Protein AF-A0A6B0VG53-F1 (afdb_monomer_lite)

Secondary structure (DSSP, 8-state):
-HHHHHHHHHHHHHH-TTS-EEEEEEETTTTEEEEEEEEE--TT--

Structure (mmCIF, N/CA/C/O backbone):
data_AF-A0A6B0VG53-F1
#
_entry.id   AF-A0A6B0VG53-F1
#
loop_
_atom_site.group_PDB
_atom_site.id
_atom_site.type_symbol
_atom_site.label_atom_id
_atom_site.label_alt_id
_atom_site.label_comp_id
_atom_site.label_asym_id
_atom_site.label_entity_id
_atom_site.label_seq_id
_atom_site.pdbx_PDB_ins_code
_atom_site.Cartn_x
_atom_site.Cartn_y
_atom_site.Cartn_z
_atom_site.occupancy
_atom_site.B_iso_or_equiv
_atom_site.auth_seq_id
_atom_site.auth_comp_id
_atom_site.auth_asym_id
_atom_site.auth_atom_id
_atom_site.pdbx_PDB_model_num
ATOM 1 N N . ASP A 1 1 ? 15.074 -3.990 1.982 1.00 85.69 1 ASP A N 1
ATOM 2 C CA . ASP A 1 1 ? 14.487 -4.822 3.046 1.00 85.69 1 ASP A CA 1
ATOM 3 C C . ASP A 1 1 ? 12.996 -4.509 3.124 1.00 85.69 1 ASP A C 1
ATOM 5 O O . ASP A 1 1 ? 12.642 -3.334 3.133 1.00 85.69 1 ASP A O 1
ATOM 9 N N . ALA A 1 2 ? 12.126 -5.520 3.103 1.00 90.62 2 ALA A N 1
ATOM 10 C CA . ALA A 1 2 ? 10.674 -5.319 3.151 1.00 90.62 2 ALA A CA 1
ATOM 11 C C . ALA A 1 2 ? 10.222 -4.651 4.463 1.00 90.62 2 ALA A C 1
ATOM 13 O O . ALA A 1 2 ? 9.212 -3.946 4.485 1.00 90.62 2 ALA A O 1
ATOM 14 N N . THR A 1 3 ? 11.003 -4.808 5.536 1.00 95.06 3 THR A N 1
ATOM 15 C CA . THR A 1 3 ? 10.734 -4.182 6.837 1.00 95.06 3 THR A CA 1
ATOM 16 C C . THR A 1 3 ? 10.737 -2.653 6.766 1.00 95.06 3 THR A C 1
ATOM 18 O O . THR A 1 3 ? 9.965 -2.012 7.474 1.00 95.06 3 THR A O 1
ATOM 21 N N . GLN A 1 4 ? 11.536 -2.058 5.873 1.00 96.94 4 GLN A N 1
ATOM 22 C CA . GLN A 1 4 ? 11.590 -0.607 5.699 1.00 96.94 4 GLN A CA 1
ATOM 23 C C . GLN A 1 4 ? 10.272 -0.063 5.134 1.00 96.94 4 GLN A C 1
ATOM 25 O O . GLN A 1 4 ? 9.746 0.913 5.654 1.00 96.94 4 GLN A O 1
ATOM 30 N N . VAL A 1 5 ? 9.698 -0.727 4.124 1.00 96.38 5 VAL A N 1
ATOM 31 C CA . VAL A 1 5 ? 8.395 -0.340 3.549 1.00 96.38 5 VAL A CA 1
ATOM 32 C C . VAL A 1 5 ? 7.292 -0.451 4.600 1.00 96.38 5 VAL A C 1
ATOM 34 O O . VAL A 1 5 ? 6.433 0.421 4.696 1.00 96.38 5 VAL A O 1
ATOM 37 N N . TYR A 1 6 ? 7.339 -1.500 5.425 1.00 95.75 6 TYR A N 1
ATOM 38 C CA . TYR A 1 6 ? 6.393 -1.666 6.525 1.00 95.75 6 TYR A CA 1
ATOM 39 C C . TYR A 1 6 ? 6.539 -0.574 7.593 1.00 95.75 6 TYR A C 1
ATOM 41 O O . TYR A 1 6 ? 5.536 -0.077 8.097 1.00 95.75 6 TYR A O 1
ATOM 49 N N . LYS A 1 7 ? 7.769 -0.159 7.915 1.00 97.88 7 LYS A N 1
ATOM 50 C CA . LYS A 1 7 ? 8.024 0.929 8.866 1.00 97.88 7 LYS A CA 1
ATOM 51 C C . LYS A 1 7 ? 7.429 2.255 8.381 1.00 97.88 7 LYS A C 1
ATOM 53 O O . LYS A 1 7 ? 6.694 2.886 9.133 1.00 97.88 7 LYS A O 1
ATOM 58 N N . GLU A 1 8 ? 7.674 2.629 7.127 1.00 97.75 8 GLU A N 1
ATOM 59 C CA . GLU A 1 8 ? 7.110 3.851 6.529 1.00 97.75 8 GLU A CA 1
ATOM 60 C C . GLU A 1 8 ? 5.578 3.808 6.474 1.00 97.75 8 GLU A C 1
ATOM 62 O O . GLU A 1 8 ? 4.906 4.801 6.741 1.00 97.75 8 GLU A O 1
ATOM 67 N N . LEU A 1 9 ? 5.001 2.635 6.194 1.00 97.06 9 LEU A N 1
ATOM 68 C CA . LEU A 1 9 ? 3.555 2.444 6.251 1.00 97.06 9 LEU A CA 1
ATOM 69 C C . LEU A 1 9 ? 3.004 2.728 7.659 1.00 97.06 9 LEU A C 1
ATOM 71 O O . LEU A 1 9 ? 1.997 3.418 7.784 1.00 97.06 9 LEU A O 1
ATOM 75 N N . GLN A 1 10 ? 3.662 2.239 8.715 1.00 97.62 10 GLN A N 1
ATOM 76 C CA . GLN A 1 10 ? 3.255 2.513 10.099 1.00 97.62 10 GLN A CA 1
ATOM 77 C C . GLN A 1 10 ? 3.363 4.003 10.449 1.00 97.62 10 GLN A C 1
ATOM 79 O O . GLN A 1 10 ? 2.485 4.537 11.127 1.00 97.62 10 GLN A O 1
ATOM 84 N N . GLU A 1 11 ? 4.400 4.691 9.972 1.00 97.81 11 GLU A N 1
AT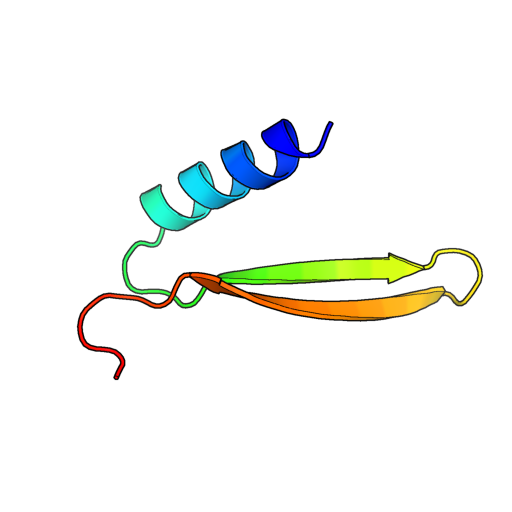OM 85 C CA . GLU A 1 11 ? 4.546 6.139 10.156 1.00 97.81 11 GLU A CA 1
ATOM 86 C C . GLU A 1 11 ? 3.435 6.911 9.425 1.00 97.81 11 GLU A C 1
ATOM 88 O O . GLU A 1 11 ? 2.804 7.786 10.021 1.00 97.81 11 GLU A O 1
ATOM 93 N N . ALA A 1 12 ? 3.095 6.522 8.193 1.00 97.62 12 ALA A N 1
ATOM 94 C CA . ALA A 1 12 ? 2.004 7.127 7.431 1.00 97.62 12 ALA A CA 1
ATOM 95 C C . ALA A 1 12 ? 0.620 6.893 8.067 1.00 97.62 12 ALA A C 1
ATOM 97 O O . ALA A 1 12 ? -0.211 7.805 8.076 1.00 97.62 12 ALA A O 1
ATOM 98 N N . ILE A 1 13 ? 0.368 5.701 8.623 1.00 97.25 13 ILE A N 1
ATOM 99 C CA . ILE A 1 13 ? -0.856 5.401 9.387 1.00 97.25 13 ILE A CA 1
ATOM 100 C C . ILE A 1 13 ? -0.899 6.249 10.658 1.00 97.25 13 ILE A C 1
ATOM 102 O O . ILE A 1 13 ? -1.930 6.831 10.973 1.00 97.25 13 ILE A O 1
ATOM 106 N N . LYS A 1 14 ? 0.222 6.380 11.374 1.00 97.25 14 LYS A N 1
ATOM 107 C CA . LYS A 1 14 ? 0.299 7.203 12.587 1.00 97.25 14 LYS A CA 1
ATOM 108 C C . LYS A 1 14 ? 0.014 8.682 12.305 1.00 97.25 14 LYS A C 1
ATOM 110 O O . LYS A 1 14 ? -0.624 9.335 13.126 1.00 97.25 14 LYS A O 1
ATOM 115 N N . SER A 1 15 ? 0.486 9.210 11.178 1.00 97.94 15 SER A N 1
ATOM 116 C CA . SER A 1 15 ? 0.223 10.595 10.767 1.00 97.94 15 SER A CA 1
ATOM 117 C C . SER A 1 15 ? -1.208 10.814 10.276 1.00 97.94 15 SER A C 1
ATOM 119 O O . SER A 1 15 ? -1.754 11.895 10.484 1.00 97.94 15 SER A O 1
ATOM 121 N N . TYR A 1 16 ? -1.813 9.809 9.639 1.00 97.00 16 TYR A N 1
ATOM 122 C CA . TYR A 1 16 ? -3.140 9.899 9.029 1.00 97.00 16 TYR A CA 1
ATOM 123 C C . TYR A 1 16 ? -3.974 8.645 9.332 1.00 97.00 16 TYR A C 1
ATOM 125 O O . TYR A 1 16 ? -4.203 7.842 8.430 1.00 97.00 16 TYR A O 1
ATOM 133 N N . PRO A 1 17 ? -4.435 8.453 10.579 1.00 95.56 17 PRO A N 1
ATOM 134 C CA . PRO A 1 17 ? -5.082 7.207 11.000 1.00 95.56 17 PRO A CA 1
ATOM 135 C C . PRO A 1 17 ? -6.448 6.971 10.344 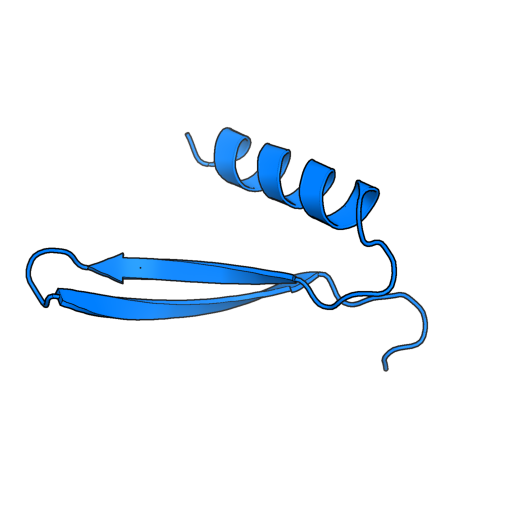1.00 95.56 17 PRO A C 1
ATOM 137 O O . PRO A 1 17 ? -6.863 5.830 10.185 1.00 95.56 17 PRO A O 1
ATOM 140 N N . ASP A 1 18 ? -7.125 8.034 9.910 1.00 96.00 18 ASP A N 1
ATOM 141 C CA . ASP A 1 18 ? -8.462 7.952 9.309 1.00 96.00 18 ASP A CA 1
ATOM 142 C C . ASP A 1 18 ? -8.427 7.837 7.772 1.00 96.00 18 ASP A C 1
ATOM 144 O O . ASP A 1 18 ? -9.459 7.914 7.105 1.00 96.00 18 ASP A O 1
ATOM 148 N N . ALA A 1 19 ? -7.239 7.667 7.184 1.00 96.69 19 ALA A N 1
ATOM 149 C CA . ALA A 1 19 ? -7.053 7.548 5.743 1.00 96.69 19 ALA A CA 1
ATOM 150 C C . ALA A 1 19 ? -6.901 6.087 5.294 1.00 96.69 19 ALA A C 1
ATOM 152 O O . ALA A 1 19 ? -6.505 5.208 6.052 1.00 96.69 19 ALA A O 1
ATOM 153 N N . PHE A 1 20 ? -7.177 5.842 4.015 1.00 97.19 20 PHE A N 1
ATOM 154 C CA . PHE A 1 20 ? -6.792 4.606 3.339 1.00 97.19 20 PHE A CA 1
ATOM 155 C C . PHE A 1 20 ? -5.344 4.710 2.859 1.00 97.19 20 PHE A C 1
ATOM 157 O O . PHE A 1 20 ? -4.993 5.671 2.167 1.00 97.19 20 PHE A O 1
ATOM 164 N N . HIS A 1 21 ? -4.523 3.691 3.119 1.00 97.31 21 HIS A N 1
ATOM 165 C CA . HIS A 1 21 ? -3.134 3.654 2.645 1.00 97.31 21 HIS A CA 1
ATOM 166 C C . HIS A 1 21 ? -2.949 2.494 1.686 1.00 97.31 21 HIS A C 1
ATOM 168 O O . HIS A 1 21 ? -3.321 1.353 1.968 1.00 97.31 21 HIS A O 1
ATOM 174 N N . ARG A 1 22 ? -2.333 2.782 0.541 1.00 97.50 22 ARG A N 1
ATOM 175 C CA . ARG A 1 22 ? -1.984 1.789 -0.474 1.00 97.50 22 ARG A CA 1
ATOM 176 C C . ARG A 1 22 ? -0.491 1.806 -0.740 1.00 97.50 22 ARG A C 1
ATOM 178 O O . ARG A 1 22 ? 0.131 2.866 -0.727 1.00 97.50 22 ARG A O 1
ATOM 185 N N . VAL A 1 23 ? 0.053 0.639 -1.051 1.00 97.50 23 VAL A N 1
ATOM 186 C CA . VAL A 1 23 ? 1.430 0.493 -1.518 1.00 97.50 23 VAL A CA 1
ATOM 187 C C . VAL A 1 23 ? 1.407 0.391 -3.039 1.00 97.50 23 VAL A C 1
ATOM 189 O O . VAL A 1 23 ? 0.581 -0.320 -3.620 1.00 97.50 23 VAL A O 1
ATOM 192 N N . ILE A 1 24 ? 2.300 1.136 -3.689 1.00 97.81 24 ILE A N 1
ATOM 193 C CA . ILE A 1 24 ? 2.468 1.138 -5.143 1.00 97.81 24 ILE A CA 1
ATOM 194 C C . ILE A 1 24 ? 3.904 0.787 -5.511 1.00 97.81 24 ILE A C 1
ATOM 196 O O . ILE A 1 24 ? 4.842 1.118 -4.787 1.00 97.81 24 ILE A O 1
ATOM 200 N N . GLY A 1 25 ? 4.058 0.114 -6.646 1.00 97.62 25 GLY A N 1
ATOM 201 C CA . GLY A 1 25 ? 5.353 -0.229 -7.223 1.00 97.62 25 GLY A CA 1
ATOM 202 C C . GLY A 1 25 ? 5.469 0.326 -8.635 1.00 97.62 25 GLY A C 1
ATOM 203 O O . GLY A 1 25 ? 4.498 0.291 -9.395 1.00 97.62 25 GLY A O 1
ATOM 204 N N . PHE A 1 26 ? 6.656 0.816 -8.981 1.00 98.12 26 PHE A N 1
ATOM 205 C CA . PHE A 1 26 ? 6.990 1.285 -10.322 1.00 98.12 26 PHE A CA 1
ATOM 206 C C . PHE A 1 26 ? 8.052 0.385 -10.945 1.00 98.12 26 PHE A C 1
ATOM 208 O O . PHE A 1 26 ? 9.018 0.003 -10.287 1.00 98.12 26 PHE A O 1
ATOM 215 N N . ASP A 1 27 ? 7.868 0.079 -12.224 1.00 98.06 27 ASP A N 1
ATOM 216 C CA . ASP A 1 27 ? 8.866 -0.566 -13.070 1.00 98.06 27 ASP A CA 1
ATOM 217 C C . ASP A 1 27 ? 9.556 0.526 -13.895 1.00 98.06 27 ASP A C 1
ATOM 219 O O . ASP A 1 27 ? 8.916 1.218 -14.692 1.00 98.06 27 ASP A O 1
ATOM 223 N N . ASN A 1 28 ? 10.860 0.706 -13.686 1.00 97.62 28 ASN A N 1
ATOM 224 C CA . ASN A 1 28 ? 11.639 1.746 -14.351 1.00 97.62 28 ASN A CA 1
ATOM 225 C C . ASN A 1 28 ? 11.958 1.423 -15.819 1.00 97.62 28 ASN A C 1
ATOM 227 O O . ASN A 1 28 ? 12.190 2.352 -16.589 1.00 97.62 28 ASN A O 1
ATOM 231 N N . ILE A 1 29 ? 11.956 0.148 -16.221 1.00 97.88 29 ILE A N 1
ATOM 232 C CA . ILE A 1 29 ? 12.179 -0.264 -17.614 1.00 97.88 29 ILE A CA 1
ATOM 233 C C . ILE A 1 29 ? 10.941 0.079 -18.435 1.00 97.88 29 ILE A C 1
ATOM 235 O O . ILE A 1 29 ? 11.042 0.640 -19.523 1.00 97.88 29 ILE A O 1
ATOM 239 N N . LYS A 1 30 ? 9.762 -0.235 -17.893 1.00 96.56 30 LYS A N 1
ATOM 240 C CA . LYS A 1 30 ? 8.482 0.046 -18.553 1.00 96.56 30 LYS A CA 1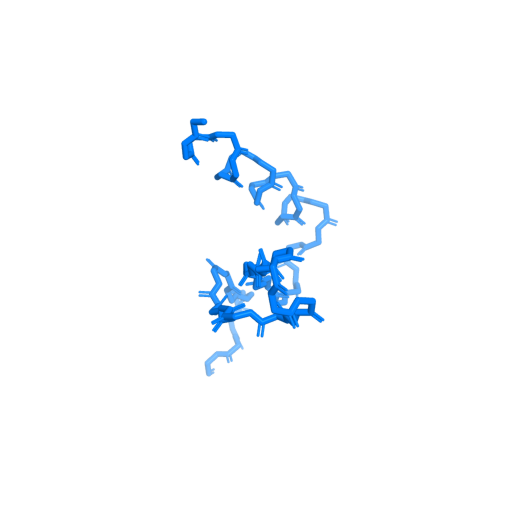
ATOM 241 C C . LYS A 1 30 ? 7.996 1.479 -18.343 1.00 96.56 30 LYS A C 1
ATOM 243 O O . LYS A 1 30 ? 7.102 1.904 -19.060 1.00 96.56 30 LYS A O 1
ATOM 248 N N . GLN A 1 31 ? 8.584 2.209 -17.391 1.00 96.00 31 GLN A N 1
ATOM 249 C CA . GLN A 1 31 ? 8.188 3.565 -16.989 1.00 96.00 31 GLN A CA 1
ATOM 250 C C . GLN A 1 31 ? 6.713 3.654 -16.568 1.00 96.00 31 GLN A C 1
ATOM 252 O O . GLN A 1 31 ? 6.013 4.626 -16.847 1.00 96.00 31 GLN A O 1
ATOM 257 N N . THR A 1 32 ? 6.232 2.620 -15.877 1.00 97.31 32 THR A N 1
ATOM 258 C CA . THR A 1 32 ? 4.824 2.484 -15.484 1.00 97.31 32 THR A CA 1
ATOM 259 C C . THR A 1 32 ? 4.687 2.037 -14.039 1.00 97.31 32 THR A C 1
ATOM 261 O O . THR A 1 32 ? 5.532 1.306 -13.518 1.00 97.31 32 THR A O 1
ATOM 264 N N . GLN A 1 33 ? 3.569 2.393 -13.410 1.00 96.94 33 GLN A N 1
ATOM 265 C CA . GLN A 1 33 ? 3.143 1.748 -12.173 1.00 96.94 33 GLN A CA 1
ATOM 266 C C . GLN A 1 33 ? 2.715 0.303 -12.480 1.00 96.94 33 GLN A C 1
ATOM 268 O O . GLN A 1 33 ? 1.838 0.084 -13.312 1.00 96.94 33 GLN A O 1
ATOM 273 N N . CYS A 1 34 ? 3.329 -0.679 -11.822 1.00 96.88 34 CYS A N 1
ATOM 274 C CA . CYS A 1 34 ? 3.107 -2.105 -12.084 1.00 96.88 34 CYS A CA 1
ATOM 275 C C . CYS A 1 34 ? 2.331 -2.825 -10.971 1.00 96.88 34 CYS A C 1
ATOM 277 O O . CYS A 1 34 ? 1.810 -3.914 -11.201 1.00 96.88 34 CYS A O 1
ATOM 279 N N . VAL A 1 35 ? 2.225 -2.224 -9.780 1.00 96.94 35 VAL A N 1
ATOM 280 C CA . VAL A 1 35 ? 1.526 -2.800 -8.622 1.00 96.94 35 VAL A CA 1
ATOM 281 C C . VAL A 1 35 ? 0.741 -1.714 -7.887 1.00 96.94 35 VAL A C 1
ATOM 283 O O . VAL A 1 35 ? 1.200 -0.577 -7.755 1.00 96.94 35 VAL A O 1
ATOM 286 N N . SER A 1 36 ? -0.449 -2.063 -7.397 1.00 97.50 36 SER A N 1
ATOM 287 C CA . SER A 1 36 ? -1.231 -1.246 -6.468 1.00 97.50 36 SER A CA 1
ATOM 288 C C . SER A 1 36 ? -2.091 -2.149 -5.591 1.00 97.50 36 SER A C 1
ATOM 290 O O . SER A 1 36 ? -2.914 -2.893 -6.118 1.00 97.50 36 SER A O 1
ATOM 292 N N . PHE A 1 37 ? -1.914 -2.094 -4.272 1.00 96.81 37 PHE A N 1
ATOM 293 C CA . PHE A 1 37 ? -2.784 -2.804 -3.331 1.00 96.81 37 PHE A CA 1
ATOM 294 C C . PHE A 1 37 ? -3.011 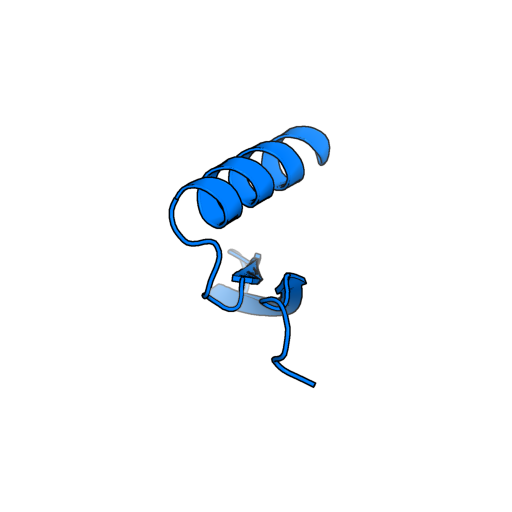-1.991 -2.059 1.00 96.81 37 PHE A C 1
ATOM 296 O O . PHE A 1 37 ? -2.148 -1.221 -1.629 1.00 96.81 37 PHE A O 1
ATOM 303 N N . ILE A 1 38 ? -4.192 -2.161 -1.463 1.00 96.75 38 ILE A N 1
ATOM 304 C CA . ILE A 1 38 ? -4.526 -1.546 -0.180 1.00 96.75 38 ILE A CA 1
ATOM 305 C C . ILE A 1 38 ? -3.743 -2.241 0.938 1.00 96.75 38 ILE A C 1
ATOM 307 O O . ILE A 1 38 ? -3.698 -3.467 0.998 1.00 96.75 38 ILE A O 1
ATOM 311 N N . ALA A 1 39 ? -3.108 -1.456 1.802 1.00 96.69 39 ALA A N 1
ATOM 312 C CA . ALA A 1 39 ? -2.289 -1.945 2.908 1.00 96.69 39 ALA A CA 1
ATOM 313 C C . ALA A 1 39 ? -2.867 -1.569 4.281 1.00 96.69 39 ALA A C 1
ATOM 315 O O . ALA A 1 39 ? -2.561 -2.229 5.270 1.00 96.69 39 ALA A O 1
ATOM 316 N N . TYR A 1 40 ? -3.726 -0.549 4.340 1.00 97.06 40 TYR A N 1
ATOM 317 C CA . TYR A 1 40 ? -4.479 -0.175 5.532 1.00 97.06 40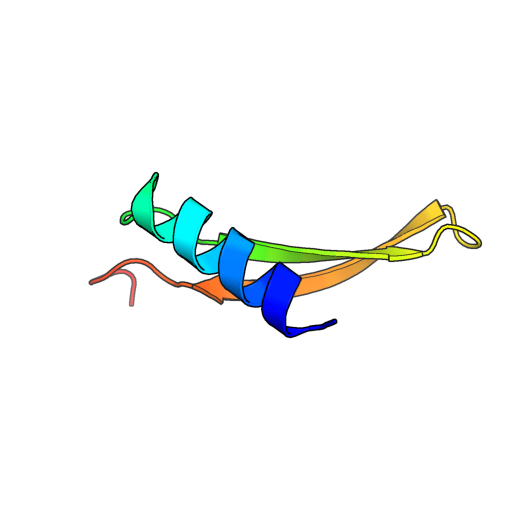 TYR A CA 1
ATOM 318 C C . TYR A 1 40 ? -5.844 0.404 5.156 1.00 97.06 40 TYR A C 1
ATOM 320 O O . TYR A 1 40 ? -5.967 1.155 4.184 1.00 97.06 40 TYR A O 1
ATOM 328 N N . LYS A 1 41 ? -6.857 0.055 5.950 1.00 96.94 41 LYS A N 1
ATOM 329 C CA . LYS A 1 41 ? -8.193 0.644 5.918 1.00 96.94 41 LYS A CA 1
ATOM 330 C C . LYS A 1 41 ? -8.467 1.299 7.279 1.00 96.94 41 LYS A C 1
ATOM 332 O O . LYS A 1 41 ? -8.180 0.657 8.293 1.00 96.94 41 LYS A O 1
ATOM 337 N N . PRO A 1 42 ? -9.032 2.513 7.319 1.00 96.00 42 PRO A N 1
ATOM 338 C CA . PRO A 1 42 ? -9.333 3.177 8.576 1.00 96.00 42 PRO A CA 1
ATOM 339 C C . PRO A 1 42 ? -10.472 2.468 9.331 1.00 96.00 42 PRO A C 1
ATOM 341 O O . PRO A 1 42 ? -11.275 1.753 8.717 1.00 96.00 42 PRO A O 1
ATOM 344 N N . PRO A 1 43 ? -10.573 2.628 10.660 1.00 93.75 43 PRO A N 1
ATOM 345 C CA . PRO A 1 43 ? -11.613 1.979 11.452 1.00 93.75 43 PRO A CA 1
ATOM 346 C C . PRO A 1 43 ? -13.013 2.426 11.007 1.00 93.75 43 PRO A C 1
ATOM 348 O O . PRO A 1 43 ? -13.243 3.609 10.779 1.00 93.75 43 PRO A O 1
ATOM 351 N N . GLY A 1 44 ? -13.960 1.488 10.897 1.00 90.25 44 GLY A N 1
ATOM 352 C CA . GLY A 1 44 ? -15.345 1.800 10.507 1.00 90.25 44 GLY A CA 1
ATOM 353 C C . GLY A 1 44 ? -15.544 2.122 9.021 1.00 90.25 44 GLY A C 1
ATOM 354 O O . GLY A 1 44 ? -16.551 2.722 8.666 1.00 90.25 44 GLY A O 1
ATOM 355 N N . SER A 1 45 ? -14.585 1.749 8.168 1.00 86.56 45 SER A N 1
ATOM 356 C CA . SER A 1 45 ? -14.658 1.937 6.712 1.00 86.56 4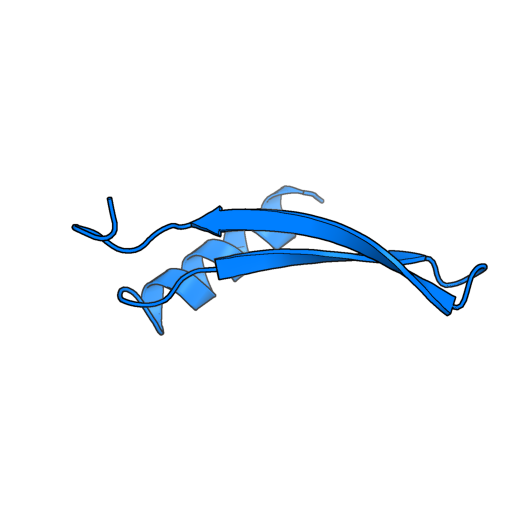5 SER A CA 1
ATOM 357 C C . SER A 1 45 ? -15.219 0.744 5.927 1.00 86.56 45 SER A C 1
ATOM 359 O O . SER A 1 45 ? -15.212 0.782 4.693 1.00 86.56 45 SER A O 1
ATOM 361 N N . ASP A 1 46 ? -15.687 -0.291 6.629 1.00 68.88 46 ASP A N 1
ATOM 362 C CA . ASP A 1 46 ? -16.455 -1.405 6.056 1.00 68.88 46 ASP A CA 1
ATOM 363 C C . ASP A 1 46 ? -17.968 -1.149 6.156 1.00 68.88 46 ASP A C 1
ATOM 365 O O . ASP A 1 46 ? -18.402 -0.502 7.140 1.00 68.88 46 ASP A O 1
#

pLDDT: mean 95.62, std 4.79, range [68.88, 98.12]

Sequence (46 aa):
DATQVYKELQEAIKSYPDAFHRVIGFDNIKQTQCVSFIAYKPPGSD

Radius of gyration: 12.54 Å; chains: 1; bounding box: 31×16×31 Å

Foldseek 3Di:
DVVVVVVVVVVVCVVPVQDWDWDWDADPVVRDTDDIDTDDHHPPND

InterPro domains:
  IPR000894 Ribulose bisphosphate carboxylase small subunit, domain [PF00101] (1-42)
  IPR024681 Ribulose bisphosphate carboxylase, small subunit [PTHR31262] (1-43)
  IPR036385 Ribulose bisphosphate carboxylase, small subunit superfamily [G3DSA:3.30.190.10] (1-46)
  IPR036385 Ribulose bisphosphate carboxylase, small subunit superfamily [SSF55239] (1-45)

Organism: NCBI:txid2691917